Protein AF-A0A1V3Y039-F1 (afdb_monomer_lite)

Structure (mmCIF, N/CA/C/O backbone):
data_AF-A0A1V3Y039-F1
#
_entry.id   AF-A0A1V3Y039-F1
#
loop_
_atom_site.group_PDB
_atom_site.id
_atom_site.type_symbol
_atom_site.label_atom_id
_atom_site.label_alt_id
_atom_site.label_comp_id
_atom_site.label_asym_id
_atom_site.label_entity_id
_atom_site.label_seq_id
_atom_site.pdbx_PDB_ins_code
_atom_site.Cartn_x
_atom_site.Cartn_y
_atom_site.Cartn_z
_atom_site.occupancy
_atom_site.B_iso_or_equiv
_atom_site.auth_seq_id
_atom_site.auth_comp_id
_atom_site.auth_asym_id
_atom_site.auth_atom_id
_atom_site.pdbx_PDB_model_num
ATOM 1 N N . MET A 1 1 ? 7.671 -14.263 -3.108 1.00 79.81 1 MET A N 1
ATOM 2 C CA . MET A 1 1 ? 8.854 -13.417 -2.850 1.00 79.81 1 MET A CA 1
ATOM 3 C C . MET A 1 1 ? 8.935 -12.431 -3.988 1.00 79.81 1 MET A C 1
ATOM 5 O O . MET A 1 1 ? 8.962 -12.875 -5.128 1.00 79.81 1 MET A O 1
ATOM 9 N N . TYR A 1 2 ? 8.868 -11.143 -3.677 1.00 91.06 2 TYR A N 1
ATOM 10 C CA . TYR A 1 2 ? 8.933 -10.080 -4.674 1.00 91.06 2 TYR A CA 1
ATOM 11 C C . TYR A 1 2 ? 10.321 -9.443 -4.665 1.00 91.06 2 TYR A C 1
ATOM 13 O O . TYR A 1 2 ? 11.057 -9.571 -3.684 1.00 91.06 2 TYR A O 1
ATOM 21 N N . THR A 1 3 ? 10.661 -8.756 -5.746 1.00 94.44 3 THR A N 1
ATOM 22 C CA . THR A 1 3 ? 11.955 -8.110 -5.955 1.00 94.44 3 THR A CA 1
ATOM 23 C C . THR A 1 3 ? 11.806 -6.600 -5.995 1.00 94.44 3 THR A C 1
ATOM 25 O O . THR A 1 3 ? 10.961 -6.086 -6.720 1.00 94.44 3 THR A O 1
ATOM 28 N N . CYS A 1 4 ? 12.624 -5.876 -5.223 1.00 91.88 4 CYS A N 1
ATOM 29 C CA . CYS A 1 4 ? 12.601 -4.416 -5.191 1.00 91.88 4 CYS A CA 1
ATOM 30 C C . CYS A 1 4 ? 12.828 -3.847 -6.599 1.00 91.88 4 CYS A C 1
ATOM 32 O O . CYS A 1 4 ? 13.918 -4.048 -7.146 1.00 91.88 4 CYS A O 1
ATOM 34 N N . PRO A 1 5 ? 11.872 -3.081 -7.164 1.00 92.06 5 PRO A N 1
ATOM 35 C CA . PRO A 1 5 ? 12.016 -2.532 -8.510 1.00 92.06 5 PRO A CA 1
ATOM 36 C C . PRO A 1 5 ? 13.189 -1.564 -8.667 1.00 92.06 5 PRO A C 1
ATOM 38 O O . PRO A 1 5 ? 13.632 -1.300 -9.781 1.00 92.06 5 PRO A O 1
ATOM 41 N N . LEU A 1 6 ? 13.711 -1.042 -7.553 1.00 90.56 6 LEU A N 1
ATOM 42 C CA . LEU A 1 6 ? 14.773 -0.044 -7.557 1.00 90.56 6 LEU A CA 1
ATOM 43 C C . LEU A 1 6 ? 16.176 -0.641 -7.463 1.00 90.56 6 LEU A C 1
ATOM 45 O O . LEU A 1 6 ? 17.083 -0.082 -8.074 1.00 90.56 6 LEU A O 1
ATOM 49 N N . CYS A 1 7 ? 16.361 -1.723 -6.700 1.00 91.12 7 CYS A N 1
ATOM 50 C CA . CYS A 1 7 ? 17.685 -2.283 -6.398 1.00 91.12 7 CYS A CA 1
ATOM 51 C C . CYS A 1 7 ? 17.827 -3.788 -6.663 1.00 91.12 7 CYS A C 1
ATOM 53 O O . CYS A 1 7 ? 18.909 -4.333 -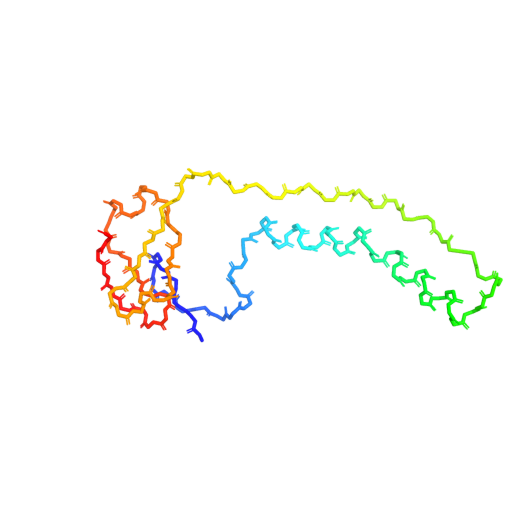6.465 1.00 91.12 7 CYS A O 1
ATOM 55 N N . GLY A 1 8 ? 16.758 -4.481 -7.065 1.00 93.00 8 GLY A N 1
ATOM 56 C CA . GLY A 1 8 ? 16.807 -5.908 -7.386 1.00 93.00 8 GLY A CA 1
ATOM 57 C C . GLY A 1 8 ? 16.902 -6.841 -6.172 1.00 93.00 8 GLY A C 1
ATOM 58 O O . GLY A 1 8 ? 16.912 -8.059 -6.341 1.00 93.00 8 GLY A O 1
ATOM 59 N N . THR A 1 9 ? 16.940 -6.307 -4.948 1.00 93.56 9 THR A N 1
ATOM 60 C CA . THR A 1 9 ? 16.962 -7.119 -3.725 1.00 93.56 9 THR A CA 1
ATOM 61 C C . THR A 1 9 ? 15.583 -7.724 -3.464 1.00 93.56 9 THR A C 1
ATOM 63 O O . THR A 1 9 ? 14.590 -6.989 -3.449 1.00 93.56 9 THR A O 1
ATOM 66 N N . PRO A 1 10 ? 15.483 -9.042 -3.236 1.00 92.38 10 PRO A N 1
ATOM 67 C CA . PRO A 1 10 ? 14.216 -9.667 -2.910 1.00 92.38 10 PRO A CA 1
ATOM 68 C C . PRO A 1 10 ? 13.815 -9.387 -1.458 1.00 92.38 10 PRO A C 1
ATOM 70 O O . PRO A 1 10 ? 14.661 -9.380 -0.564 1.00 92.38 10 PRO A O 1
ATOM 73 N N . ALA A 1 11 ? 12.518 -9.204 -1.220 1.00 87.75 11 ALA A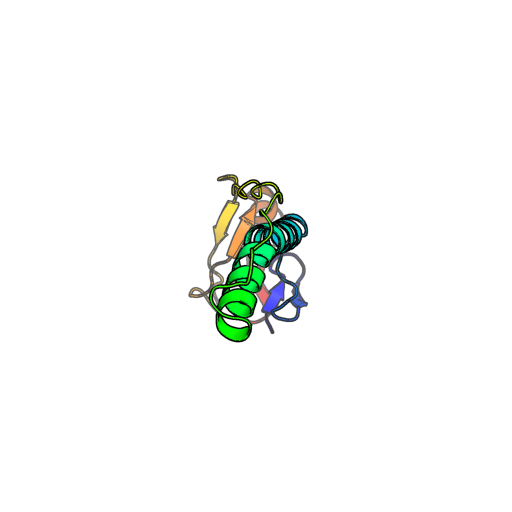 N 1
ATOM 74 C CA . ALA A 1 11 ? 11.963 -8.955 0.106 1.00 87.75 11 ALA A CA 1
ATOM 75 C C . ALA A 1 11 ? 10.757 -9.874 0.398 1.00 87.75 11 ALA A C 1
ATOM 77 O O . ALA A 1 11 ? 9.966 -10.189 -0.506 1.00 87.75 11 ALA A O 1
ATOM 78 N N . PRO A 1 12 ? 10.595 -10.322 1.658 1.00 85.69 12 PRO A N 1
ATOM 79 C CA . PRO A 1 12 ? 9.360 -10.929 2.149 1.00 85.69 12 PRO A CA 1
ATOM 80 C C . PRO A 1 12 ? 8.138 -10.022 1.941 1.00 85.69 12 PRO A C 1
ATOM 82 O O . PRO A 1 12 ? 8.265 -8.806 1.842 1.00 85.69 12 PRO A O 1
ATOM 85 N N . HIS A 1 13 ? 6.940 -10.608 1.870 1.00 80.25 13 HIS A N 1
ATOM 86 C CA . HIS A 1 13 ? 5.703 -9.871 1.567 1.00 80.25 13 HIS A CA 1
ATOM 87 C C . HIS A 1 13 ? 5.312 -8.840 2.642 1.00 80.25 13 HIS A C 1
ATOM 89 O O . HIS A 1 13 ? 4.604 -7.888 2.340 1.00 80.25 13 HIS A O 1
ATOM 95 N N . ASP A 1 14 ? 5.790 -9.004 3.870 1.00 79.69 14 ASP A N 1
ATOM 96 C CA . ASP A 1 14 ? 5.530 -8.135 5.020 1.00 79.69 14 ASP A CA 1
ATOM 97 C C . ASP A 1 14 ? 6.530 -6.970 5.157 1.00 79.69 14 ASP A C 1
ATOM 99 O O . ASP A 1 14 ? 6.415 -6.175 6.084 1.00 79.69 14 ASP A O 1
ATOM 103 N N . GLN A 1 15 ? 7.484 -6.829 4.228 1.00 83.50 15 GLN A N 1
ATOM 104 C CA . GLN A 1 15 ? 8.543 -5.807 4.280 1.00 83.50 15 GLN A CA 1
ATOM 105 C C . GLN A 1 15 ? 8.408 -4.720 3.200 1.00 83.50 15 GLN A C 1
ATOM 107 O O . GLN A 1 15 ? 9.393 -4.097 2.814 1.00 83.50 15 GLN A O 1
ATOM 112 N N . TRP A 1 16 ? 7.189 -4.495 2.700 1.00 84.25 16 TRP A N 1
ATOM 113 C CA . TRP A 1 16 ? 6.908 -3.540 1.615 1.00 84.25 16 TRP A CA 1
ATOM 114 C C . TRP A 1 16 ? 6.219 -2.249 2.068 1.00 84.25 16 TRP A C 1
ATOM 116 O O . TRP A 1 16 ? 6.006 -1.356 1.251 1.00 84.25 16 TRP A O 1
ATOM 126 N N . SER A 1 17 ? 5.878 -2.136 3.353 1.00 86.69 17 SER A N 1
ATOM 127 C CA . SER A 1 17 ? 5.309 -0.911 3.916 1.00 86.69 17 SER A CA 1
ATOM 128 C C . SER A 1 17 ? 6.398 0.133 4.142 1.00 86.69 17 SER A C 1
ATOM 130 O O . SER A 1 17 ? 7.465 -0.177 4.673 1.00 86.69 17 SER A O 1
ATOM 132 N N . THR A 1 18 ? 6.108 1.392 3.827 1.00 86.25 18 THR A N 1
ATOM 133 C CA . THR A 1 18 ? 6.932 2.507 4.311 1.00 86.25 18 THR A CA 1
ATOM 134 C C . THR A 1 18 ? 6.783 2.672 5.829 1.00 86.25 18 THR A C 1
ATOM 136 O O . THR A 1 18 ? 5.843 2.155 6.446 1.00 86.25 18 THR A O 1
ATOM 139 N N . GLU A 1 19 ? 7.691 3.421 6.458 1.00 89.38 19 GLU A N 1
ATOM 140 C CA . GLU A 1 19 ? 7.581 3.757 7.886 1.00 89.38 19 GLU A CA 1
ATOM 141 C C . GLU A 1 19 ? 6.286 4.523 8.190 1.00 89.38 19 GLU A C 1
ATOM 143 O O . GLU A 1 19 ? 5.612 4.239 9.178 1.00 89.38 19 GLU A O 1
ATOM 148 N N . ASP A 1 20 ? 5.888 5.436 7.301 1.00 89.94 20 ASP A N 1
ATOM 149 C CA . ASP A 1 20 ? 4.647 6.204 7.426 1.00 89.94 20 ASP A CA 1
ATOM 150 C C . ASP A 1 20 ? 3.402 5.320 7.300 1.00 89.94 20 ASP A C 1
ATOM 152 O O . ASP A 1 20 ? 2.458 5.475 8.073 1.00 89.94 20 ASP A O 1
ATOM 156 N N . GLN A 1 21 ? 3.412 4.347 6.382 1.00 91.56 21 GLN A N 1
ATOM 157 C CA . GLN A 1 21 ? 2.354 3.337 6.269 1.00 91.56 21 GLN A CA 1
ATOM 158 C C . GLN A 1 21 ? 2.267 2.464 7.517 1.00 91.56 21 GLN A C 1
ATOM 160 O O . GLN A 1 21 ? 1.171 2.220 8.017 1.00 91.56 21 GLN A O 1
ATOM 165 N N . SER A 1 22 ? 3.412 2.040 8.048 1.00 92.88 22 SER A N 1
ATOM 166 C CA . SER A 1 22 ? 3.473 1.225 9.263 1.00 92.88 22 SER A CA 1
ATOM 167 C C . SER A 1 22 ? 2.956 1.998 10.479 1.00 92.88 22 SER A C 1
ATOM 169 O O . SER A 1 22 ? 2.146 1.479 11.245 1.00 92.88 22 SER A O 1
ATOM 171 N N . ARG A 1 23 ? 3.354 3.267 10.623 1.00 93.62 23 ARG A N 1
ATOM 172 C CA . ARG A 1 23 ? 2.872 4.155 11.686 1.00 93.62 23 ARG A CA 1
ATOM 173 C C . ARG A 1 23 ? 1.372 4.415 11.566 1.00 93.62 23 ARG A C 1
ATOM 175 O O . ARG A 1 23 ? 0.656 4.252 12.546 1.00 93.62 23 ARG A O 1
ATOM 182 N N . TYR A 1 24 ? 0.873 4.725 10.370 1.00 94.62 24 TYR A N 1
ATOM 183 C CA . TYR A 1 24 ? -0.562 4.916 10.138 1.00 94.62 24 TYR A CA 1
ATOM 184 C C . TYR A 1 24 ? -1.382 3.666 10.497 1.00 94.62 24 TYR A C 1
ATOM 186 O O . TYR A 1 24 ? -2.449 3.775 11.105 1.00 94.62 24 TYR A O 1
ATOM 194 N N . GLN A 1 25 ? -0.886 2.468 10.167 1.00 93.31 25 GLN A N 1
ATOM 195 C CA . GLN A 1 25 ? -1.521 1.206 10.561 1.00 93.31 25 GLN A CA 1
ATOM 196 C C . GLN A 1 25 ? -1.567 1.047 12.087 1.00 93.31 25 GLN A C 1
ATOM 198 O O . GLN A 1 25 ? -2.614 0.686 12.623 1.00 93.31 25 GLN A O 1
ATOM 203 N N . GLN A 1 26 ? -0.470 1.353 12.788 1.00 93.12 26 GLN A N 1
ATOM 204 C CA . GLN A 1 26 ? -0.410 1.313 14.254 1.00 93.12 26 GLN A CA 1
ATOM 205 C C . GLN A 1 26 ? -1.399 2.299 14.888 1.00 93.12 26 GLN A C 1
ATOM 207 O O . GLN A 1 26 ? -2.237 1.887 15.686 1.00 93.12 26 GLN A O 1
ATOM 212 N N . GLU A 1 27 ? -1.378 3.566 14.469 1.00 94.19 27 GLU A N 1
ATOM 213 C CA . GLU A 1 27 ? -2.290 4.603 14.970 1.00 94.19 27 GLU A CA 1
ATOM 214 C C . GLU A 1 27 ? -3.761 4.255 14.689 1.00 94.19 27 GLU A C 1
ATOM 216 O O . GLU A 1 27 ? -4.637 4.495 15.517 1.00 94.19 27 GLU A O 1
ATOM 221 N N . THR A 1 28 ? -4.049 3.629 13.544 1.00 94.62 28 THR A N 1
ATOM 222 C CA . THR A 1 28 ? -5.398 3.148 13.213 1.00 94.62 28 THR A CA 1
ATOM 223 C C . THR A 1 28 ? -5.850 2.045 14.166 1.00 94.62 28 THR A C 1
ATOM 225 O O . THR A 1 28 ? -6.990 2.062 14.631 1.00 94.62 28 THR A O 1
ATOM 228 N N . VAL A 1 29 ? -4.973 1.089 14.483 1.00 93.75 29 VAL A N 1
ATOM 229 C CA . VAL A 1 29 ? -5.280 0.037 15.461 1.00 93.75 29 VAL A CA 1
ATOM 230 C C . VAL A 1 29 ? -5.538 0.651 16.832 1.00 93.75 29 VAL A C 1
ATOM 232 O O . VAL A 1 29 ? -6.553 0.335 17.447 1.00 93.75 29 VAL A O 1
ATOM 235 N N . GLU A 1 30 ? -4.678 1.558 17.292 1.00 91.19 30 GLU A N 1
ATOM 236 C CA . GLU A 1 30 ? -4.849 2.255 18.571 1.00 91.19 30 GLU A CA 1
ATOM 237 C C . GLU A 1 30 ? -6.169 3.029 18.630 1.00 91.19 30 GLU A C 1
ATOM 239 O O . GLU A 1 30 ? -6.890 2.947 19.628 1.00 91.19 30 GLU A O 1
ATOM 244 N N . PHE A 1 31 ? -6.526 3.705 17.535 1.00 92.25 31 PHE A N 1
ATOM 245 C CA . PHE A 1 31 ? -7.768 4.455 17.425 1.00 92.25 31 PHE A CA 1
ATOM 246 C C . PHE A 1 31 ? -9.019 3.583 17.555 1.00 92.25 31 PHE A C 1
ATOM 248 O O . PHE A 1 31 ? -10.016 4.072 18.065 1.00 92.25 31 PHE A O 1
ATOM 255 N N . TYR A 1 32 ? -9.001 2.309 17.159 1.00 92.50 32 TYR A N 1
ATOM 256 C CA . TYR A 1 32 ? -10.177 1.428 17.271 1.00 92.50 32 TYR A CA 1
ATOM 257 C C . TYR A 1 32 ? -10.107 0.419 18.426 1.00 92.50 32 TYR A C 1
ATOM 259 O O . TYR A 1 32 ? -11.133 -0.150 18.810 1.00 92.50 32 TYR A O 1
ATOM 267 N N . ALA A 1 33 ? -8.925 0.187 19.002 1.00 92.56 33 ALA A N 1
ATOM 268 C CA . ALA A 1 33 ? -8.698 -0.890 19.964 1.00 92.56 33 ALA A CA 1
ATOM 269 C C . ALA A 1 33 ? -9.592 -0.782 21.205 1.00 92.56 33 ALA A C 1
ATOM 271 O O . ALA A 1 33 ? -10.171 -1.781 21.636 1.00 92.56 33 ALA A O 1
ATOM 272 N N . ALA A 1 34 ? -9.731 0.418 21.773 1.00 89.50 34 ALA A N 1
ATOM 273 C CA . ALA A 1 34 ? -10.518 0.611 22.988 1.00 89.50 34 ALA A CA 1
ATOM 274 C C . ALA A 1 34 ? -11.997 0.251 22.779 1.00 89.50 34 ALA A C 1
ATOM 276 O O . ALA A 1 34 ? -12.598 -0.392 23.638 1.00 89.50 34 ALA A O 1
ATOM 277 N N . ASP A 1 35 ? -12.569 0.606 21.629 1.00 90.75 35 ASP A N 1
ATOM 278 C CA . ASP A 1 35 ? -13.971 0.319 21.319 1.00 90.75 35 ASP A CA 1
ATOM 279 C C . ASP A 1 35 ? -14.197 -1.176 21.073 1.00 90.75 35 ASP A C 1
ATOM 281 O O . ASP A 1 35 ? -15.132 -1.754 21.627 1.00 90.75 35 ASP A O 1
ATOM 285 N N . ALA A 1 36 ? -13.280 -1.838 20.359 1.00 92.94 36 ALA A N 1
ATOM 286 C CA . ALA A 1 36 ? -13.325 -3.287 20.169 1.00 92.94 36 ALA A CA 1
ATOM 287 C C . ALA A 1 36 ? -13.247 -4.050 21.507 1.00 92.94 36 ALA A C 1
ATOM 289 O O . ALA A 1 36 ? -14.032 -4.965 21.758 1.00 92.94 36 ALA A O 1
ATOM 290 N N . ILE A 1 37 ? -12.340 -3.645 22.402 1.00 91.88 37 ILE A N 1
ATOM 291 C CA . ILE A 1 37 ? -12.200 -4.243 23.739 1.00 91.88 37 ILE A CA 1
ATOM 292 C C . ILE A 1 37 ? -13.461 -4.003 24.577 1.00 91.88 37 ILE A C 1
ATOM 294 O O . ILE A 1 37 ? -13.957 -4.922 25.231 1.00 91.88 37 ILE A O 1
ATOM 298 N N . ASN A 1 38 ? -13.990 -2.779 24.558 1.00 92.12 38 ASN A N 1
ATOM 299 C CA . ASN A 1 38 ? -15.210 -2.415 25.270 1.00 92.12 38 ASN A CA 1
ATOM 300 C C . ASN A 1 38 ? -16.400 -3.284 24.835 1.00 92.12 38 ASN A C 1
ATOM 302 O O . ASN A 1 38 ? -17.175 -3.732 25.685 1.00 92.12 38 ASN A O 1
ATOM 306 N N . ASP A 1 39 ? -16.543 -3.537 23.535 1.00 92.12 39 ASP A N 1
ATOM 307 C CA . ASP A 1 39 ? -17.619 -4.364 22.993 1.00 92.12 39 ASP A CA 1
ATOM 308 C C . ASP A 1 39 ? -17.505 -5.827 23.436 1.00 92.12 39 ASP A C 1
ATOM 310 O O . ASP A 1 39 ? -18.501 -6.413 23.877 1.00 92.12 39 ASP A O 1
ATOM 314 N N . GLU A 1 40 ? -16.303 -6.408 23.409 1.00 93.94 40 GLU A N 1
ATOM 315 C CA . GLU A 1 40 ? -16.091 -7.779 23.888 1.00 93.94 40 GLU A CA 1
ATOM 316 C C . GLU A 1 40 ? -16.303 -7.902 25.404 1.00 93.94 40 GLU A C 1
ATOM 318 O O . GLU A 1 40 ? -16.979 -8.823 25.874 1.00 93.94 40 GLU A O 1
ATOM 323 N N . LEU A 1 41 ? -15.828 -6.933 26.193 1.00 93.94 41 LEU A N 1
ATOM 324 C CA . LEU A 1 41 ? -16.069 -6.909 27.638 1.00 93.94 41 LEU A CA 1
ATOM 325 C C . LEU A 1 41 ? -17.553 -6.746 27.967 1.00 93.94 41 LEU A C 1
ATOM 327 O O . LEU A 1 41 ? -18.056 -7.401 28.879 1.00 93.94 41 LEU A O 1
ATOM 331 N N . LYS A 1 42 ? -18.290 -5.935 27.205 1.00 93.44 42 LYS A N 1
ATOM 332 C CA . LYS A 1 42 ? -19.741 -5.793 27.360 1.00 93.44 42 LYS A CA 1
ATOM 333 C C . LYS A 1 42 ? -20.483 -7.094 27.054 1.00 93.44 42 LYS A C 1
ATOM 335 O O . LYS A 1 42 ? -21.455 -7.407 27.743 1.00 93.44 42 LYS A O 1
ATOM 340 N N . ARG A 1 43 ? -20.038 -7.862 26.052 1.00 92.88 43 ARG A N 1
ATOM 341 C CA . ARG A 1 43 ? -20.590 -9.195 25.750 1.00 92.88 43 ARG A CA 1
ATOM 342 C C . ARG A 1 43 ? -20.322 -10.185 26.883 1.00 92.88 43 ARG A C 1
ATOM 344 O O . ARG A 1 43 ? -21.238 -10.904 27.272 1.00 92.88 43 ARG A O 1
ATOM 351 N N . ALA A 1 44 ? -19.109 -10.189 27.434 1.00 94.19 44 ALA A N 1
ATOM 352 C CA . ALA A 1 44 ? -18.700 -11.128 28.478 1.00 94.19 44 ALA A CA 1
ATOM 353 C C . ALA A 1 44 ? -19.283 -10.804 29.868 1.00 94.19 44 ALA A C 1
ATOM 355 O O . ALA A 1 44 ? -19.719 -11.698 30.588 1.00 94.19 44 ALA A O 1
ATOM 356 N N . LEU A 1 45 ? -19.295 -9.526 30.254 1.00 93.56 45 LEU A N 1
ATOM 357 C CA . LEU A 1 45 ? -19.667 -9.058 31.598 1.00 93.56 45 LEU A CA 1
ATOM 358 C C . LEU A 1 45 ? -21.119 -8.557 31.681 1.00 93.56 45 LEU A C 1
ATOM 360 O O . LEU A 1 45 ? -21.629 -8.253 32.763 1.00 93.56 45 LEU A O 1
ATOM 364 N N . GLY A 1 46 ? -21.803 -8.476 30.541 1.00 91.44 46 GLY A N 1
ATOM 365 C CA . GLY A 1 46 ? -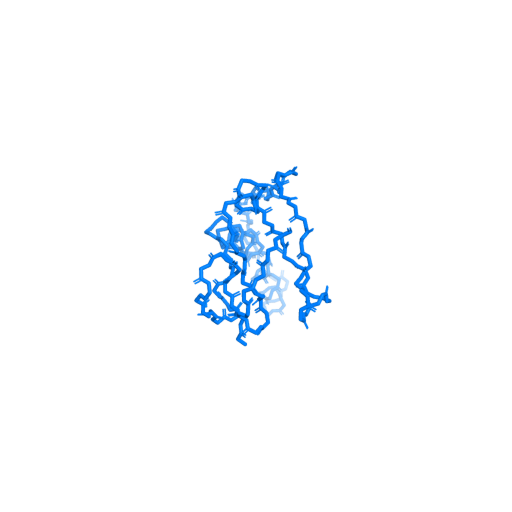23.202 -8.090 30.450 1.00 91.44 46 GLY A CA 1
ATOM 366 C C . GLY A 1 46 ? -23.458 -6.605 30.728 1.00 91.44 46 GLY A C 1
ATOM 367 O O . GLY A 1 46 ? -22.581 -5.745 30.671 1.00 91.44 46 GLY A O 1
ATOM 368 N N . ARG A 1 47 ? -24.722 -6.285 31.026 1.00 84.38 47 ARG A N 1
ATOM 369 C CA . ARG A 1 47 ? -25.250 -4.905 31.044 1.00 84.38 47 ARG A CA 1
ATOM 370 C C . ARG A 1 47 ? -24.685 -3.999 32.144 1.00 84.38 47 ARG A C 1
ATOM 372 O O . ARG A 1 47 ? -24.881 -2.792 32.070 1.00 84.38 47 ARG A O 1
ATOM 379 N N . ASN A 1 48 ? -24.013 -4.563 33.147 1.00 89.88 48 ASN A N 1
ATOM 380 C CA . ASN A 1 48 ? -23.431 -3.799 34.254 1.00 89.88 48 ASN A CA 1
ATOM 381 C C . ASN A 1 48 ? -22.024 -3.270 33.939 1.00 89.88 48 ASN A C 1
ATOM 383 O O . ASN A 1 48 ? -21.512 -2.433 34.684 1.00 89.88 48 ASN A O 1
ATOM 387 N N . TYR A 1 49 ? -21.404 -3.732 32.849 1.00 92.62 49 TYR A N 1
ATOM 388 C CA . TYR A 1 49 ? -20.129 -3.203 32.390 1.00 92.62 49 TYR A CA 1
ATOM 389 C C . TYR A 1 49 ? -20.289 -1.772 31.865 1.00 92.62 49 TYR A C 1
ATOM 391 O O . TYR A 1 49 ? -21.169 -1.482 31.050 1.00 92.62 49 TYR A O 1
ATOM 399 N N . LYS A 1 50 ? -19.421 -0.876 32.339 1.00 90.25 50 LYS A N 1
ATOM 400 C CA . LYS A 1 50 ? -19.361 0.520 31.905 1.00 90.25 50 LYS A CA 1
ATOM 4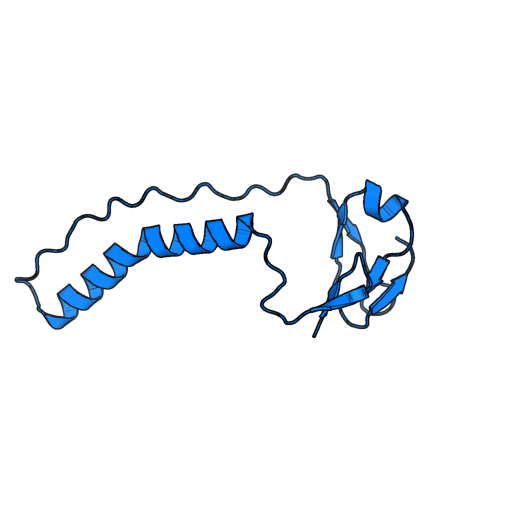01 C C . LYS A 1 50 ? -18.074 0.721 31.102 1.00 90.25 50 LYS A C 1
ATOM 403 O O . LYS A 1 50 ? -17.012 0.763 31.722 1.00 90.25 50 LYS A O 1
ATOM 408 N N . PRO A 1 51 ? -18.154 0.822 29.766 1.00 88.56 51 PRO A N 1
ATOM 409 C CA . PRO A 1 51 ? -16.974 1.013 28.936 1.00 88.56 51 PRO A CA 1
ATOM 410 C C . PRO A 1 51 ? -16.296 2.352 29.237 1.00 88.56 51 PRO A C 1
ATOM 412 O O . PRO A 1 51 ? -16.961 3.354 29.523 1.00 88.56 51 PRO A O 1
ATOM 415 N N . GLY A 1 52 ? -14.966 2.364 29.157 1.00 85.50 52 GLY A N 1
ATOM 416 C CA . GLY A 1 52 ? -14.191 3.603 29.146 1.00 85.50 52 GLY A CA 1
ATOM 417 C C . GLY A 1 52 ? -14.391 4.346 27.824 1.00 85.50 52 GLY A C 1
ATOM 418 O O . GLY A 1 52 ? -14.721 3.731 26.812 1.00 85.50 52 GLY A O 1
ATOM 419 N N . LYS A 1 53 ? -14.196 5.668 27.810 1.00 84.56 53 LYS A N 1
ATOM 420 C CA . LYS A 1 53 ? -14.188 6.425 26.551 1.00 84.56 53 LYS A CA 1
ATOM 421 C C . LYS A 1 53 ? -12.833 6.275 25.876 1.00 84.56 53 LYS A C 1
ATOM 423 O O . LYS A 1 53 ? -11.810 6.505 26.515 1.00 84.56 53 LYS A O 1
ATOM 428 N N . ASN A 1 54 ? -12.853 5.950 24.592 1.00 85.69 54 ASN A N 1
ATOM 429 C CA . ASN A 1 54 ? -11.678 6.036 23.750 1.00 85.69 54 ASN A CA 1
ATOM 430 C C . ASN A 1 54 ? -11.271 7.508 23.568 1.00 85.69 54 ASN A C 1
ATOM 432 O O . ASN A 1 54 ? -12.104 8.350 23.227 1.00 85.69 54 ASN A O 1
ATOM 436 N N . THR A 1 55 ? -10.008 7.823 23.844 1.00 88.31 55 THR A N 1
ATOM 437 C CA . THR A 1 55 ? -9.433 9.170 23.696 1.00 88.31 55 THR A CA 1
ATOM 438 C C . THR A 1 55 ? -8.248 9.190 22.737 1.00 88.31 55 THR A C 1
ATOM 440 O O . THR A 1 55 ? -7.527 10.186 22.696 1.00 88.31 55 THR A O 1
ATOM 443 N N . ALA A 1 56 ? -8.010 8.098 22.007 1.00 88.75 56 ALA A N 1
ATOM 444 C CA . ALA A 1 56 ? -6.980 8.067 20.984 1.00 88.75 56 ALA A CA 1
ATOM 445 C C . ALA A 1 56 ? -7.319 9.089 19.881 1.00 88.75 56 ALA A C 1
ATOM 447 O O . ALA A 1 56 ? -8.486 9.202 19.483 1.00 88.75 56 ALA A O 1
ATOM 448 N N . PRO A 1 57 ? -6.339 9.873 19.403 1.00 90.94 57 PRO A N 1
ATOM 449 C CA . PRO A 1 57 ? -6.561 10.777 18.286 1.00 90.94 57 PRO A CA 1
ATOM 450 C C . PRO A 1 57 ? -6.843 9.975 17.014 1.00 90.94 57 PRO A C 1
ATOM 452 O O . PRO A 1 57 ? -6.272 8.907 16.801 1.00 90.94 57 PRO A O 1
ATOM 455 N N . ALA A 1 58 ? -7.712 10.503 16.151 1.00 91.06 58 ALA A N 1
ATOM 456 C CA . ALA A 1 58 ? -7.901 9.921 14.829 1.00 91.06 58 ALA A CA 1
ATOM 457 C C . ALA A 1 58 ? -6.589 10.029 14.027 1.00 91.06 58 ALA A C 1
ATOM 459 O O . ALA A 1 58 ? -5.990 11.111 14.014 1.00 91.06 58 ALA A O 1
ATOM 460 N N . PRO A 1 59 ? -6.144 8.951 13.355 1.00 93.06 59 PRO A N 1
ATOM 461 C CA . PRO A 1 59 ? -4.920 8.975 12.567 1.00 93.06 59 PRO A CA 1
ATOM 462 C C . PRO A 1 59 ? -5.061 9.940 11.387 1.00 93.06 59 PRO A C 1
ATOM 464 O O . PRO A 1 59 ? -6.126 10.047 10.770 1.00 93.06 59 PRO A O 1
ATOM 467 N N . THR A 1 60 ? -3.973 10.631 11.045 1.00 92.56 60 THR A N 1
ATOM 468 C CA . THR A 1 60 ? -3.960 11.510 9.867 1.00 92.56 60 THR A CA 1
ATOM 469 C C . THR A 1 60 ? -3.892 10.649 8.605 1.00 92.56 60 THR A C 1
ATOM 471 O O . THR A 1 60 ? -2.964 9.850 8.488 1.00 92.56 60 THR A O 1
ATOM 474 N N . PRO A 1 61 ? -4.832 10.778 7.650 1.00 91.31 61 PRO A N 1
ATOM 475 C CA . PRO A 1 61 ? -4.801 9.986 6.426 1.00 91.31 61 PRO A CA 1
ATOM 476 C C . PRO A 1 61 ? -3.505 10.190 5.639 1.00 91.31 61 PRO A C 1
ATOM 478 O O . PRO A 1 61 ? -3.051 11.322 5.461 1.00 91.31 61 PRO A O 1
ATOM 481 N N . LEU A 1 62 ? -2.944 9.098 5.120 1.00 90.00 62 LEU A N 1
ATOM 482 C CA . LEU A 1 62 ? -1.840 9.177 4.170 1.00 90.00 62 LEU A CA 1
ATOM 483 C C . LEU A 1 62 ? -2.350 9.699 2.826 1.00 90.00 62 LEU A C 1
ATOM 485 O O . LEU A 1 62 ? -3.381 9.253 2.322 1.00 90.00 62 LEU A O 1
ATOM 489 N N . HIS A 1 63 ? -1.606 10.634 2.244 1.00 89.25 63 HIS A N 1
ATOM 490 C CA . HIS A 1 63 ? -1.886 11.205 0.935 1.00 89.25 63 HIS A CA 1
ATOM 491 C C . HIS A 1 63 ? -0.749 10.842 -0.017 1.00 89.25 63 HIS A C 1
ATOM 493 O O . HIS A 1 63 ? 0.396 11.224 0.218 1.00 89.25 63 HIS A O 1
ATOM 499 N N . GLU A 1 64 ? -1.066 10.132 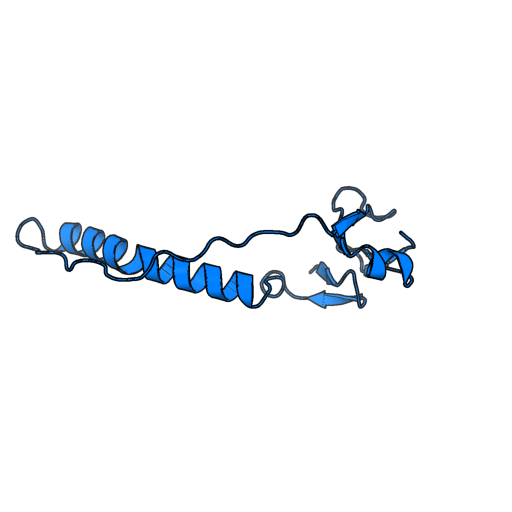-1.097 1.00 82.25 64 GLU A N 1
ATOM 500 C CA . GLU A 1 64 ? -0.111 9.858 -2.170 1.00 82.25 64 GLU A CA 1
ATOM 501 C C . GLU A 1 64 ? 0.031 11.115 -3.045 1.00 82.25 64 GLU A C 1
ATOM 503 O O . GLU A 1 64 ? -0.963 11.574 -3.616 1.00 82.25 64 GLU A O 1
ATOM 508 N N . PRO A 1 65 ? 1.224 11.724 -3.151 1.00 81.19 65 PRO A N 1
ATOM 509 C CA . PRO A 1 65 ? 1.455 12.762 -4.142 1.00 81.19 65 PRO A CA 1
ATOM 510 C C . PRO A 1 65 ? 1.320 12.152 -5.546 1.00 81.19 65 PRO A C 1
ATOM 512 O O . PRO A 1 65 ? 1.769 11.039 -5.797 1.00 81.19 65 PRO A O 1
ATOM 515 N N . ASN A 1 66 ? 0.695 12.862 -6.485 1.00 81.44 66 ASN A N 1
ATOM 516 C CA . ASN A 1 66 ? 0.582 12.401 -7.876 1.00 81.44 66 ASN A CA 1
ATOM 517 C C . ASN A 1 66 ? 1.903 12.631 -8.645 1.00 81.44 66 ASN A C 1
ATOM 519 O O . ASN A 1 66 ? 1.911 13.315 -9.666 1.00 81.44 66 ASN A O 1
ATOM 523 N N . ASP A 1 67 ? 3.025 12.128 -8.123 1.00 82.44 67 ASP A N 1
ATOM 524 C CA . ASP A 1 67 ? 4.394 12.355 -8.616 1.00 82.44 67 ASP A CA 1
ATOM 525 C C . ASP A 1 67 ? 5.109 11.074 -9.094 1.00 82.44 67 ASP A C 1
ATOM 527 O O . ASP A 1 67 ? 6.304 11.093 -9.406 1.00 82.44 67 ASP A O 1
ATOM 531 N N . MET A 1 68 ? 4.369 9.967 -9.206 1.00 89.75 68 MET A N 1
ATOM 532 C CA . MET A 1 68 ? 4.875 8.677 -9.676 1.00 89.75 68 MET A CA 1
ATOM 533 C C . MET A 1 68 ? 4.225 8.238 -10.991 1.00 89.75 68 MET A C 1
ATOM 535 O O . MET A 1 68 ? 3.030 8.426 -11.220 1.00 89.75 68 MET A O 1
ATOM 539 N N . LEU A 1 69 ? 5.027 7.599 -11.840 1.00 92.25 69 LEU A N 1
ATOM 540 C CA . LEU A 1 69 ? 4.611 6.950 -13.077 1.00 92.25 69 LEU A CA 1
ATOM 541 C C . LEU A 1 69 ? 4.256 5.488 -12.818 1.00 92.25 69 LEU A C 1
ATOM 543 O O . LEU A 1 69 ? 4.900 4.829 -12.005 1.00 92.25 69 LEU A O 1
ATOM 547 N N . ILE A 1 70 ? 3.271 4.972 -13.550 1.00 93.62 70 ILE A N 1
ATOM 548 C CA . ILE A 1 70 ? 2.948 3.542 -13.587 1.00 93.62 70 ILE A CA 1
ATOM 549 C C . ILE A 1 70 ? 3.696 2.930 -14.770 1.00 93.62 70 ILE A C 1
ATOM 551 O O . ILE A 1 70 ? 3.485 3.356 -15.904 1.00 93.62 70 ILE A O 1
ATOM 555 N N . ILE A 1 71 ? 4.559 1.950 -14.504 1.00 94.75 71 ILE A N 1
ATOM 556 C CA . ILE A 1 71 ? 5.417 1.329 -15.519 1.00 94.75 71 ILE A CA 1
ATOM 557 C C . ILE A 1 71 ? 5.224 -0.186 -15.509 1.00 94.75 71 ILE A C 1
ATOM 559 O O . ILE A 1 71 ? 5.321 -0.838 -14.466 1.00 94.75 71 ILE A O 1
ATOM 563 N N . GLU A 1 72 ? 4.963 -0.748 -16.686 1.00 96.56 72 GLU A N 1
ATOM 564 C CA . GLU A 1 72 ? 4.762 -2.181 -16.898 1.00 96.56 72 GLU A CA 1
ATOM 565 C C . GLU A 1 72 ? 6.085 -2.869 -17.240 1.00 96.56 72 GLU A C 1
ATOM 567 O O . GLU A 1 72 ? 6.814 -2.448 -18.136 1.00 96.56 72 GLU A O 1
ATOM 572 N N . SER A 1 73 ? 6.398 -3.965 -16.544 1.00 95.88 73 SER A N 1
ATOM 573 C CA . SER A 1 73 ? 7.562 -4.778 -16.904 1.00 95.88 73 SER A CA 1
ATOM 574 C C . SER A 1 73 ? 7.259 -5.644 -18.140 1.00 95.88 73 SER A C 1
ATOM 576 O O . SER A 1 73 ? 6.180 -6.237 -18.202 1.00 95.88 73 SER A O 1
ATOM 578 N N . PRO A 1 74 ? 8.199 -5.828 -19.092 1.00 96.25 74 PRO A N 1
ATOM 579 C CA . PRO A 1 74 ? 7.945 -6.632 -20.294 1.00 96.25 74 PRO A CA 1
ATOM 580 C C . PRO A 1 74 ? 7.640 -8.109 -20.010 1.00 96.25 74 PRO A C 1
ATOM 582 O O . PRO A 1 74 ? 6.942 -8.768 -20.776 1.00 96.25 74 PRO A O 1
ATOM 585 N N . CYS A 1 75 ?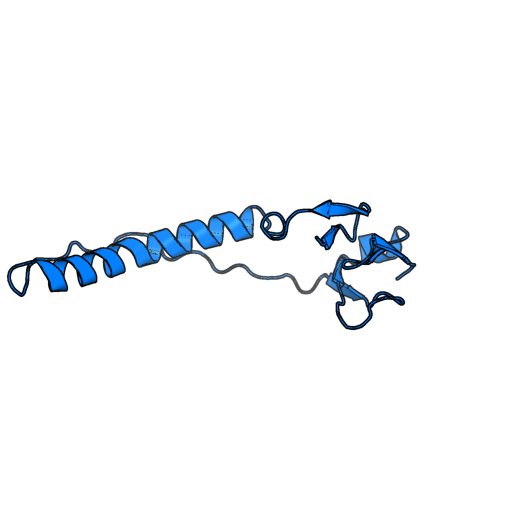 8.193 -8.653 -18.923 1.00 96.81 75 CYS A N 1
ATOM 586 C CA . CYS A 1 75 ? 8.041 -10.060 -18.560 1.00 96.81 75 CYS A CA 1
ATOM 587 C C . CYS A 1 75 ? 6.794 -10.343 -17.709 1.00 96.81 75 CYS A C 1
ATOM 589 O O . CYS A 1 75 ? 6.254 -11.443 -17.800 1.00 96.81 75 CYS A O 1
ATOM 591 N N . HIS A 1 76 ? 6.340 -9.379 -16.900 1.00 97.12 76 HIS A N 1
ATOM 592 C CA . HIS A 1 76 ? 5.162 -9.502 -16.037 1.00 97.12 76 HIS A CA 1
ATOM 593 C C . HIS A 1 76 ? 4.337 -8.199 -16.079 1.00 97.12 76 HIS A C 1
ATOM 595 O O . HIS A 1 76 ? 4.300 -7.466 -15.088 1.00 97.12 76 HIS A O 1
ATOM 601 N N . PRO A 1 77 ? 3.696 -7.863 -17.218 1.00 96.31 77 PRO A N 1
ATOM 602 C CA . PRO A 1 77 ? 2.991 -6.585 -17.386 1.00 96.31 77 PRO A CA 1
ATOM 603 C C . PRO A 1 77 ? 1.713 -6.466 -16.542 1.00 96.31 77 PRO A C 1
ATOM 605 O O . PRO A 1 77 ? 1.223 -5.368 -16.318 1.00 96.31 77 PRO A O 1
ATOM 608 N N . TRP A 1 78 ? 1.181 -7.580 -16.029 1.00 96.19 78 TRP A N 1
ATOM 609 C CA . TRP A 1 78 ? -0.003 -7.585 -15.159 1.00 96.19 78 TRP A CA 1
ATOM 610 C C . TRP A 1 78 ? 0.278 -7.122 -13.719 1.00 96.19 78 TRP A C 1
ATOM 612 O O . TRP A 1 78 ? -0.664 -6.946 -12.954 1.00 96.19 78 TRP A O 1
ATOM 622 N N . GLU A 1 79 ? 1.548 -6.922 -13.358 1.00 94.00 79 GLU A N 1
ATOM 623 C CA . GLU A 1 79 ? 1.985 -6.359 -12.073 1.00 94.00 79 GLU A CA 1
ATOM 624 C C . GLU A 1 79 ? 2.824 -5.091 -12.326 1.00 94.00 79 GLU A C 1
ATOM 626 O O . GLU A 1 79 ? 4.057 -5.129 -12.222 1.00 94.00 79 GLU A O 1
ATOM 631 N N . PRO A 1 80 ? 2.196 -3.970 -12.730 1.00 94.62 80 PRO A N 1
ATOM 632 C CA . PRO A 1 80 ? 2.906 -2.717 -12.938 1.00 94.62 80 PRO A CA 1
ATOM 633 C C . PRO A 1 80 ? 3.401 -2.128 -11.615 1.00 94.62 80 PRO A C 1
ATOM 635 O O . PRO A 1 80 ? 2.802 -2.316 -10.555 1.00 94.62 80 PRO A O 1
ATOM 638 N N . VAL A 1 81 ? 4.476 -1.346 -11.687 1.00 92.25 81 VAL A N 1
ATOM 639 C CA . VAL A 1 81 ? 5.072 -0.686 -10.520 1.00 92.25 81 VAL A CA 1
ATOM 640 C C . VAL A 1 81 ? 4.930 0.825 -10.624 1.00 92.25 81 VAL A C 1
ATOM 642 O O . VAL A 1 81 ? 5.098 1.406 -11.696 1.00 92.25 81 VAL A O 1
ATOM 645 N N . LYS A 1 82 ? 4.631 1.467 -9.491 1.00 91.12 82 LYS A N 1
ATOM 646 C CA . LYS A 1 82 ? 4.706 2.923 -9.362 1.00 91.12 82 LYS A CA 1
ATOM 647 C C . LYS A 1 82 ? 6.141 3.324 -9.040 1.00 91.12 82 LYS A C 1
ATOM 649 O O . LYS A 1 82 ? 6.705 2.826 -8.066 1.00 91.12 82 LYS A O 1
ATOM 654 N N . VAL A 1 83 ? 6.728 4.209 -9.838 1.00 90.56 83 VAL A N 1
ATOM 655 C CA . VAL A 1 83 ? 8.084 4.730 -9.613 1.00 90.56 83 VAL A CA 1
ATOM 656 C C . VAL A 1 83 ? 8.129 6.248 -9.797 1.00 90.56 83 VAL A C 1
ATOM 658 O O . VAL A 1 83 ? 7.436 6.774 -10.667 1.00 90.56 83 VAL A O 1
ATOM 661 N N . PRO A 1 84 ? 8.948 6.982 -9.023 1.00 89.50 84 PRO A N 1
ATOM 662 C CA . PRO A 1 84 ? 9.158 8.407 -9.259 1.00 89.50 84 PRO A CA 1
ATOM 663 C C . PRO A 1 84 ? 9.721 8.669 -10.660 1.00 89.50 84 PRO A C 1
ATOM 665 O O . PRO A 1 84 ? 10.595 7.926 -11.115 1.00 89.50 84 PRO A O 1
ATOM 668 N N . GLN A 1 85 ? 9.288 9.758 -11.304 1.00 87.81 85 GLN A N 1
ATOM 669 C CA . GLN A 1 85 ? 9.777 10.176 -12.629 1.00 87.81 85 GLN A CA 1
ATOM 670 C C . GLN A 1 85 ? 11.314 10.188 -12.685 1.00 87.81 85 GLN A C 1
ATOM 672 O O . GLN A 1 85 ? 11.907 9.559 -13.556 1.00 87.81 85 GLN A O 1
ATOM 677 N N . GLN A 1 86 ? 11.977 10.809 -11.697 1.00 88.50 86 GLN A N 1
ATOM 678 C CA . GLN A 1 86 ? 13.444 10.898 -11.696 1.00 88.50 86 GLN A CA 1
ATOM 679 C C . GLN A 1 86 ? 14.110 9.520 -11.631 1.00 88.50 86 GLN A C 1
ATOM 681 O O . GLN A 1 86 ? 15.216 9.347 -12.137 1.00 88.50 86 GLN A O 1
ATOM 686 N N . ARG A 1 87 ? 13.461 8.535 -10.995 1.00 87.62 87 ARG A N 1
ATOM 687 C CA . ARG A 1 87 ? 13.989 7.174 -10.931 1.00 87.62 87 ARG A CA 1
ATOM 688 C C . ARG A 1 87 ? 13.826 6.457 -12.264 1.00 87.62 87 ARG A C 1
ATOM 690 O O . ARG A 1 87 ? 14.785 5.801 -12.668 1.00 87.62 87 ARG A O 1
ATOM 697 N N . ALA A 1 88 ? 12.675 6.602 -12.922 1.00 87.50 88 ALA A N 1
ATOM 698 C CA . ALA A 1 88 ? 12.440 6.062 -14.261 1.00 87.50 88 ALA A CA 1
ATOM 699 C C . ALA A 1 88 ? 13.478 6.583 -15.271 1.00 87.50 88 ALA A C 1
ATOM 701 O O . ALA A 1 88 ? 14.021 5.806 -16.046 1.00 87.50 88 ALA A O 1
ATOM 702 N N . ASP A 1 89 ? 13.851 7.861 -15.169 1.00 89.06 89 ASP A N 1
ATOM 703 C CA . ASP A 1 89 ? 14.820 8.499 -16.071 1.00 89.06 89 ASP A CA 1
ATOM 704 C C . ASP A 1 89 ? 16.295 8.140 -15.764 1.00 89.06 89 ASP A C 1
ATOM 706 O O . ASP A 1 89 ? 17.198 8.477 -16.530 1.00 89.06 89 ASP A O 1
ATOM 710 N N . SER A 1 90 ? 16.575 7.497 -14.622 1.00 88.19 90 SER A N 1
ATOM 711 C CA . SER A 1 90 ? 17.944 7.315 -14.091 1.00 88.19 90 SER A CA 1
ATOM 712 C C . SER A 1 90 ? 18.613 5.975 -14.425 1.00 88.19 90 SER A C 1
ATOM 714 O O . SER A 1 90 ? 19.764 5.758 -14.039 1.00 88.19 90 SER A O 1
ATOM 716 N N . GLY A 1 91 ? 17.920 5.077 -15.126 1.00 86.38 91 GLY A N 1
ATOM 717 C CA . GLY A 1 91 ? 18.432 3.765 -15.527 1.00 86.38 91 GLY A CA 1
ATOM 718 C C . GLY A 1 91 ? 17.501 2.616 -15.140 1.00 86.38 91 GLY A C 1
ATOM 719 O O . GLY A 1 91 ? 16.413 2.857 -14.607 1.00 86.38 91 GLY A O 1
ATOM 720 N N . PRO A 1 92 ? 17.940 1.361 -15.327 1.00 93.69 92 PRO A N 1
ATOM 721 C CA . PRO A 1 92 ? 17.040 0.221 -15.387 1.00 93.69 92 PRO A CA 1
ATOM 722 C C . PRO A 1 92 ? 16.276 -0.001 -14.082 1.00 93.69 92 PRO A C 1
ATOM 724 O O . PRO A 1 92 ? 16.772 0.229 -12.968 1.00 93.69 92 PRO A O 1
ATOM 727 N N . LEU A 1 93 ? 15.055 -0.492 -14.251 1.00 95.62 93 LEU A N 1
ATOM 728 C CA . LEU A 1 93 ? 14.174 -0.993 -13.209 1.00 95.62 93 LEU A CA 1
ATOM 729 C C . LEU A 1 93 ? 14.262 -2.516 -13.142 1.00 95.62 93 LEU A C 1
ATOM 731 O O . LEU A 1 93 ? 14.711 -3.175 -14.078 1.00 95.62 93 LEU A O 1
ATOM 735 N N . HIS A 1 94 ? 13.809 -3.085 -12.030 1.00 96.00 94 HIS A N 1
ATOM 736 C CA . HIS A 1 94 ? 13.728 -4.528 -11.826 1.00 96.00 94 HIS A CA 1
ATOM 737 C C . HIS A 1 94 ? 12.271 -4.985 -11.764 1.00 96.00 94 HIS A C 1
ATOM 739 O O . HIS A 1 94 ? 11.430 -4.358 -11.126 1.00 96.00 94 HIS A O 1
ATOM 745 N N . CYS A 1 95 ? 11.952 -6.101 -12.417 1.00 95.62 95 CYS A N 1
ATOM 746 C CA . CYS A 1 95 ? 10.607 -6.662 -12.376 1.00 95.62 95 CYS A CA 1
ATOM 747 C C . CYS A 1 95 ? 10.258 -7.089 -10.945 1.00 95.62 95 CYS A C 1
ATOM 749 O O . CYS A 1 95 ? 10.992 -7.878 -10.346 1.00 95.62 95 CYS A O 1
ATOM 751 N N . LEU A 1 96 ? 9.107 -6.636 -10.438 1.00 94.31 96 LEU A N 1
ATOM 752 C CA . LEU A 1 96 ? 8.610 -6.988 -9.105 1.00 94.31 96 LEU A CA 1
ATOM 753 C C . LEU A 1 96 ? 8.510 -8.506 -8.898 1.00 94.31 96 LEU A C 1
ATOM 755 O O . LEU A 1 96 ? 8.745 -9.001 -7.798 1.00 94.31 96 LEU A O 1
ATOM 759 N N . VAL A 1 97 ? 8.182 -9.254 -9.954 1.00 95.00 97 VAL A N 1
ATOM 760 C CA . VAL A 1 97 ? 7.893 -10.692 -9.873 1.00 95.00 97 VAL A CA 1
ATOM 761 C C . VAL A 1 97 ? 9.145 -11.555 -10.030 1.00 95.00 97 VAL A C 1
ATOM 763 O O . VAL A 1 97 ? 9.340 -12.481 -9.246 1.00 95.00 97 VAL A O 1
ATOM 766 N N . CYS A 1 98 ? 9.996 -11.280 -11.025 1.00 95.19 98 CYS A N 1
ATOM 767 C CA . CYS A 1 98 ? 11.152 -12.137 -11.332 1.00 95.19 98 CYS A CA 1
ATOM 768 C C . CYS A 1 98 ? 12.523 -11.467 -11.170 1.00 95.19 98 CYS A C 1
ATOM 770 O O . CYS A 1 98 ? 13.542 -12.137 -11.320 1.00 95.19 98 CYS A O 1
ATOM 772 N N . GLY A 1 99 ? 12.577 -10.161 -10.896 1.00 95.38 99 GLY A N 1
ATOM 773 C CA . GLY A 1 99 ? 13.817 -9.396 -10.728 1.00 95.38 99 GLY A CA 1
ATOM 774 C C . GLY A 1 99 ? 14.580 -9.052 -12.012 1.00 95.38 99 GLY A C 1
ATOM 775 O O . GLY A 1 99 ? 15.607 -8.377 -11.932 1.00 95.38 99 GLY A O 1
ATOM 776 N N . ALA A 1 100 ? 14.094 -9.475 -13.185 1.00 96.50 100 ALA A N 1
ATOM 777 C CA . ALA A 1 100 ? 14.713 -9.140 -14.468 1.00 96.50 100 ALA A CA 1
ATOM 778 C C . ALA A 1 100 ? 14.757 -7.621 -14.690 1.00 96.50 100 ALA A C 1
ATOM 780 O O . ALA A 1 100 ? 13.791 -6.922 -14.384 1.00 96.50 100 ALA A O 1
ATOM 781 N N . THR A 1 101 ? 15.867 -7.123 -15.232 1.00 96.69 101 THR A N 1
ATOM 782 C CA . THR A 1 101 ? 16.062 -5.699 -15.528 1.00 96.69 101 THR A CA 1
ATOM 783 C C . THR A 1 101 ? 15.346 -5.277 -16.807 1.00 96.69 101 THR A C 1
ATOM 785 O O . THR A 1 101 ? 15.365 -6.020 -17.789 1.00 96.69 101 THR A O 1
ATOM 788 N N . TYR A 1 102 ? 14.773 -4.077 -16.820 1.00 94.94 102 TYR A N 1
ATOM 789 C CA . TYR A 1 102 ? 14.161 -3.457 -17.996 1.00 94.94 102 TYR A CA 1
ATOM 790 C C . TYR A 1 102 ? 14.282 -1.930 -17.939 1.00 94.94 102 TYR A C 1
ATOM 792 O O . TYR A 1 102 ? 14.456 -1.362 -16.862 1.00 94.94 102 TYR A O 1
ATOM 800 N N . GLU A 1 103 ? 14.198 -1.281 -19.097 1.00 91.94 103 GLU A N 1
ATOM 801 C CA . GLU A 1 103 ? 14.108 0.179 -19.194 1.00 91.94 103 GLU A CA 1
ATOM 802 C C . GLU A 1 103 ? 12.637 0.608 -19.197 1.00 91.94 103 GLU A C 1
ATOM 804 O O . GLU A 1 103 ? 11.781 -0.120 -19.711 1.00 91.94 103 GLU A O 1
ATOM 809 N N . ALA A 1 104 ? 12.378 1.756 -18.573 1.00 82.19 104 ALA A N 1
ATOM 810 C CA . ALA A 1 104 ? 11.070 2.394 -18.460 1.00 82.19 104 ALA A CA 1
ATOM 811 C C . ALA A 1 104 ? 10.528 2.916 -19.801 1.00 82.19 104 ALA A C 1
ATOM 813 O O . ALA A 1 104 ? 11.340 3.371 -20.639 1.00 82.19 104 ALA A O 1
#

pLDDT: mean 90.92, std 4.21, range [79.69, 97.12]

Secondary structure (DSSP, 8-state):
-EE-TTT--EE-TTS---HHHHHHHHHHHHHHHHHHHHHHHHHHHGGG--PPPP-PPPPPPP---S-EEEE--SS-TTS-EEEEHHHHTTS-EE-TTT--EE--

Organism: Mycobacterium kansasii (NCBI:txid1768)

Foldseek 3Di:
DWAAFQPRHDDDPVPPDDPLRVVLVVLQCLQCVQVVVQVVCCVVVDDVDDGDDRPRDNRDDDDDDPQWDWAADPVGRVDTDTDGPVSLVPAWTAGGHPGDTDHD

Radius of gyration: 21.12 Å; chains: 1; bounding box: 44×26×54 Å

Sequence (104 aa):
MYTCPLCGTPAPHDQWSTEDQSRYQQETVEFYAADAINDELKRALGRNYKPGKNTAPAPTPLHEPNDMLIIESPCHPWEPVKVPQQRADSGPLHCLVCGATYEA